Protein AF-A0A5K1F819-F1 (afdb_monomer)

Foldseek 3Di:
DDDDDDDDDDPDDDDDDDDPDDDDPDPPDDDKDKDWDWDDDPDDDIDIDMDMDD

Sequence (54 aa):
YATASVRGRYGGAEGTLNVWQPTLEDDSEMSLSQIWVLNRTPNDFSMSLEAGWM

pLDDT: mean 87.0, std 8.04, range [58.5, 95.25]

Radius of gyration: 15.42 Å; Cα contacts (8 Å, |Δi|>4): 38; chains: 1; bounding box: 36×15×42 Å

Mean predicted aligned error: 5.14 Å

Organism: NCBI:txid210225

Solvent-accessible surface area (backbone atoms only — not comparable to full-atom values): 4191 Å² total; per-residue (Å²): 140,86,88,86,88,86,87,83,91,75,97,73,87,87,83,90,85,86,87,74,84,88,80,70,97,50,94,90,58,85,68,78,48,76,50,78,48,74,48,79,52,98,79,87,60,65,54,74,50,77,53,71,54,112

InterPro domains:
  IPR004314 Neprosin [PS52045] (1-54)

Structure (mmCIF, N/CA/C/O backbone):
data_AF-A0A5K1F819-F1
#
_entry.id   AF-A0A5K1F819-F1
#
loop_
_atom_site.group_PDB
_atom_site.id
_atom_site.type_symbol
_atom_site.label_atom_id
_atom_site.label_alt_id
_atom_site.label_comp_id
_atom_site.label_asym_id
_ato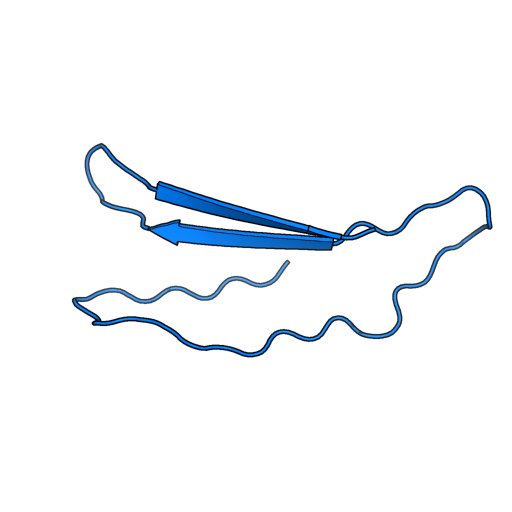m_site.label_entity_id
_atom_site.label_seq_id
_atom_site.pdbx_PDB_ins_code
_atom_site.Cartn_x
_atom_site.Cartn_y
_atom_site.Cartn_z
_atom_site.occupancy
_atom_site.B_iso_or_equiv
_atom_site.auth_seq_id
_atom_site.auth_comp_id
_atom_site.auth_asym_id
_atom_site.auth_atom_id
_atom_site.pdbx_PDB_model_num
ATOM 1 N N . TYR A 1 1 ? 1.465 -6.724 6.208 1.00 75.69 1 TYR A N 1
ATOM 2 C CA . TYR A 1 1 ? 1.800 -5.840 5.074 1.00 75.69 1 TYR A CA 1
ATOM 3 C C . TYR A 1 1 ? 1.721 -6.646 3.787 1.00 75.69 1 TYR A C 1
ATOM 5 O O . TYR A 1 1 ? 1.908 -7.857 3.832 1.00 75.69 1 TYR A O 1
ATOM 13 N N . ALA A 1 2 ? 1.413 -6.000 2.667 1.00 85.88 2 ALA A N 1
ATOM 14 C CA . ALA A 1 2 ? 1.439 -6.618 1.345 1.00 85.88 2 ALA A CA 1
ATOM 15 C C . ALA A 1 2 ? 2.569 -5.989 0.521 1.00 85.88 2 ALA A C 1
ATOM 17 O O . ALA A 1 2 ? 2.900 -4.819 0.712 1.00 85.88 2 ALA A O 1
ATOM 18 N N . THR A 1 3 ? 3.176 -6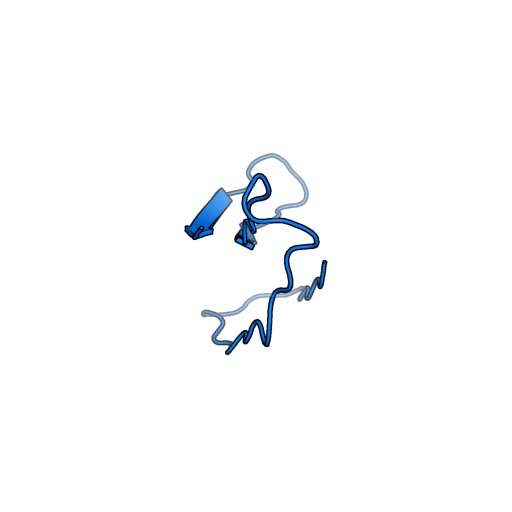.756 -0.383 1.00 89.38 3 THR A N 1
ATOM 19 C CA . THR A 1 3 ? 4.247 -6.259 -1.255 1.00 89.38 3 THR A CA 1
ATOM 20 C C . THR A 1 3 ? 4.075 -6.824 -2.654 1.00 89.38 3 THR A C 1
ATOM 22 O O . THR A 1 3 ? 3.957 -8.033 -2.831 1.00 89.38 3 THR A O 1
ATOM 25 N N . ALA A 1 4 ? 4.094 -5.939 -3.647 1.00 89.62 4 ALA A N 1
ATOM 26 C CA . ALA A 1 4 ? 4.143 -6.284 -5.059 1.00 89.62 4 ALA A CA 1
ATOM 27 C C . ALA A 1 4 ? 5.422 -5.693 -5.662 1.00 89.62 4 ALA A C 1
ATOM 29 O O . ALA A 1 4 ? 5.816 -4.579 -5.320 1.00 89.62 4 ALA A O 1
ATOM 30 N N . SER A 1 5 ? 6.090 -6.442 -6.542 1.00 89.00 5 SER A N 1
ATOM 31 C CA . SER A 1 5 ? 7.303 -5.970 -7.212 1.00 89.00 5 SER A CA 1
ATOM 32 C C . SER A 1 5 ? 7.353 -6.448 -8.654 1.00 89.00 5 SER A C 1
ATOM 34 O O . SER A 1 5 ? 6.969 -7.577 -8.957 1.00 89.00 5 SER A O 1
ATOM 36 N N . VAL A 1 6 ? 7.854 -5.586 -9.531 1.00 89.00 6 VAL A N 1
ATOM 37 C CA . VAL A 1 6 ? 8.082 -5.877 -10.946 1.00 89.00 6 VAL A CA 1
ATOM 38 C C . VAL A 1 6 ? 9.521 -5.531 -11.308 1.00 89.00 6 VAL A C 1
ATOM 40 O O . VAL A 1 6 ? 10.135 -4.654 -10.699 1.00 89.00 6 VAL A O 1
ATOM 43 N N . ARG A 1 7 ? 10.078 -6.230 -12.299 1.00 88.06 7 ARG A N 1
ATOM 44 C CA . ARG A 1 7 ? 11.416 -5.965 -12.849 1.00 88.06 7 ARG A CA 1
ATOM 45 C C . ARG A 1 7 ? 11.304 -5.750 -14.350 1.00 88.06 7 ARG A C 1
ATOM 47 O O . ARG A 1 7 ? 10.570 -6.476 -15.012 1.00 88.06 7 ARG A O 1
ATOM 54 N N . GLY A 1 8 ? 11.995 -4.744 -14.873 1.00 87.25 8 GLY A N 1
ATOM 55 C CA . GLY A 1 8 ? 11.916 -4.352 -16.281 1.00 87.25 8 GLY A CA 1
ATOM 56 C C . GLY A 1 8 ? 11.675 -2.856 -16.455 1.00 87.25 8 GLY A C 1
ATOM 57 O O . GLY A 1 8 ? 11.723 -2.090 -15.494 1.00 87.25 8 GLY A O 1
ATOM 58 N N . ARG A 1 9 ? 11.436 -2.442 -17.701 1.00 88.25 9 ARG A N 1
ATOM 59 C CA . ARG A 1 9 ? 11.176 -1.048 -18.068 1.00 88.25 9 ARG A CA 1
ATOM 60 C C . ARG A 1 9 ? 9.675 -0.847 -18.267 1.00 88.25 9 ARG A C 1
ATOM 62 O O . ARG A 1 9 ? 9.104 -1.439 -19.176 1.00 88.25 9 ARG A O 1
ATOM 69 N N . TYR A 1 10 ? 9.069 0.005 -17.447 1.00 87.50 10 TYR A N 1
ATOM 70 C CA . TYR A 1 10 ? 7.635 0.306 -17.470 1.00 87.50 10 TYR A CA 1
ATOM 71 C C . TYR A 1 10 ? 7.417 1.823 -17.526 1.00 87.50 10 TYR A C 1
ATOM 73 O O . TYR A 1 10 ? 8.251 2.580 -17.036 1.00 87.50 10 TYR A O 1
ATOM 81 N N . GLY A 1 11 ? 6.316 2.267 -18.140 1.00 90.19 11 GLY A N 1
ATOM 82 C CA . GLY A 1 11 ? 5.961 3.692 -18.230 1.00 90.19 11 GLY A CA 1
ATOM 83 C C . GLY A 1 11 ? 5.241 4.243 -16.993 1.00 90.19 11 GLY A C 1
ATOM 84 O O . GLY A 1 11 ? 5.138 5.453 -16.839 1.00 90.19 11 GLY A O 1
ATOM 85 N N . GLY A 1 12 ? 4.751 3.364 -16.119 1.00 86.81 12 GLY A N 1
ATOM 86 C CA . GLY A 1 12 ? 3.991 3.706 -14.922 1.00 86.81 12 GLY A CA 1
ATOM 87 C C . GLY A 1 12 ? 3.353 2.462 -14.306 1.00 86.81 12 GLY A C 1
ATOM 88 O O . GLY A 1 12 ? 3.508 1.357 -14.832 1.00 86.81 12 GLY A O 1
ATOM 89 N N . ALA A 1 13 ? 2.647 2.652 -13.196 1.00 87.19 13 ALA A N 1
ATOM 90 C CA . ALA A 1 13 ? 1.860 1.620 -12.538 1.00 87.19 13 ALA A CA 1
ATOM 91 C C . ALA A 1 13 ? 0.558 2.231 -12.009 1.00 87.19 13 ALA A C 1
ATOM 93 O O . ALA A 1 13 ? 0.553 3.366 -11.538 1.00 87.19 13 ALA A O 1
ATOM 94 N N . GLU A 1 14 ? -0.519 1.456 -12.069 1.00 91.50 14 GLU A N 1
ATOM 95 C CA . GLU A 1 14 ? -1.807 1.771 -11.461 1.00 91.50 14 GLU A CA 1
ATOM 96 C C . GLU A 1 14 ? -2.238 0.568 -10.621 1.00 91.50 14 GLU A C 1
ATOM 98 O O . GLU A 1 14 ? -1.998 -0.584 -10.991 1.00 91.50 14 GLU A O 1
ATOM 103 N N . GLY A 1 15 ? -2.852 0.831 -9.474 1.00 88.94 15 GLY A N 1
ATOM 104 C CA . GLY A 1 15 ? -3.403 -0.208 -8.622 1.00 88.94 15 GLY A CA 1
ATOM 105 C C . GLY A 1 15 ? -4.371 0.377 -7.608 1.00 88.94 15 GLY A C 1
ATOM 106 O O . GLY A 1 15 ? -4.224 1.519 -7.177 1.00 88.94 15 GLY A O 1
ATOM 107 N N . THR A 1 16 ? -5.356 -0.42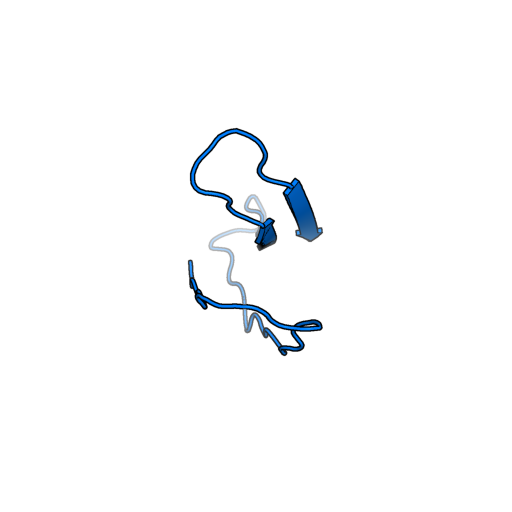4 -7.215 1.00 91.19 16 THR A N 1
ATOM 108 C CA . THR A 1 16 ? -6.312 -0.079 -6.162 1.00 91.19 16 THR A CA 1
ATOM 109 C C . THR A 1 16 ? -5.999 -0.902 -4.922 1.00 91.19 16 THR A C 1
ATOM 111 O O . THR A 1 16 ? -5.949 -2.130 -4.983 1.00 91.19 16 THR A O 1
ATOM 114 N N . LEU A 1 17 ? -5.806 -0.227 -3.792 1.00 88.69 17 LEU A N 1
ATOM 115 C CA . LEU A 1 17 ? -5.641 -0.853 -2.487 1.00 88.69 17 LEU A CA 1
ATOM 116 C C . LEU A 1 17 ? -6.822 -0.463 -1.604 1.00 88.69 17 LEU A C 1
ATOM 118 O O . LEU A 1 17 ? -7.177 0.708 -1.533 1.00 88.69 17 LEU A O 1
ATOM 122 N N . ASN A 1 18 ? -7.410 -1.448 -0.930 1.00 90.69 18 ASN A N 1
ATOM 123 C CA . ASN A 1 18 ? -8.491 -1.227 0.018 1.00 90.69 18 ASN A CA 1
ATOM 124 C C . ASN A 1 18 ? -8.082 -1.769 1.386 1.00 90.69 18 ASN A C 1
ATOM 126 O O . ASN A 1 18 ? -7.564 -2.884 1.482 1.00 90.69 18 ASN A O 1
ATOM 130 N N . VAL A 1 19 ? -8.349 -0.990 2.430 1.00 89.19 19 VAL A N 1
ATOM 131 C CA . VAL A 1 19 ? -8.234 -1.407 3.829 1.00 89.19 19 VAL A CA 1
ATOM 132 C C . VAL A 1 19 ? -9.649 -1.447 4.386 1.00 89.19 19 VAL A C 1
ATOM 134 O O . VAL A 1 19 ? -10.362 -0.448 4.327 1.00 89.19 19 VAL A O 1
ATOM 137 N N . TRP A 1 20 ? -10.074 -2.606 4.880 1.00 90.25 20 TRP A N 1
ATOM 138 C CA . TRP A 1 20 ? -11.442 -2.818 5.346 1.00 90.25 20 TRP A CA 1
ATOM 139 C C . TRP A 1 20 ? -11.462 -3.062 6.844 1.00 90.25 20 TRP A C 1
ATOM 141 O O . TRP A 1 20 ? -10.649 -3.837 7.338 1.00 90.25 20 TRP A O 1
ATOM 151 N N . GLN A 1 21 ? -12.430 -2.435 7.516 1.00 91.69 21 GLN A N 1
ATOM 152 C CA . GLN A 1 21 ? -12.779 -2.691 8.916 1.00 91.69 21 GLN A CA 1
ATOM 153 C C . GLN A 1 21 ? -11.556 -2.764 9.854 1.00 91.69 21 GLN A C 1
ATOM 155 O O . GLN A 1 21 ? -11.347 -3.797 10.488 1.00 91.69 21 GLN A O 1
ATOM 160 N N . PRO A 1 22 ? -10.729 -1.703 9.956 1.00 90.25 22 PRO A N 1
ATOM 161 C CA . PRO A 1 22 ? -9.758 -1.642 11.038 1.00 90.25 22 PRO A CA 1
ATOM 162 C C . PRO A 1 22 ? -10.514 -1.658 12.371 1.00 90.25 22 PRO A C 1
ATOM 164 O O . PRO A 1 22 ? -11.457 -0.890 12.563 1.00 90.25 22 PRO A O 1
ATOM 167 N N . THR A 1 23 ? -10.127 -2.556 13.269 1.00 91.88 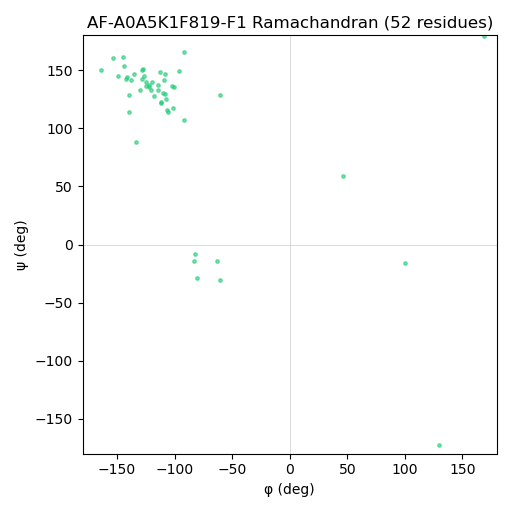23 THR A N 1
ATOM 168 C CA . THR A 1 23 ? -10.713 -2.677 14.605 1.00 91.88 23 THR A CA 1
ATOM 169 C C . THR A 1 23 ? -9.719 -2.199 15.649 1.00 91.88 23 THR A C 1
ATOM 171 O O . THR A 1 23 ? -8.519 -2.440 15.518 1.00 91.88 23 THR A O 1
ATOM 174 N N . LEU A 1 24 ? -10.241 -1.523 16.666 1.00 94.12 24 LEU A N 1
ATOM 175 C CA . LEU A 1 24 ? -9.530 -1.158 17.885 1.00 94.12 24 LEU A CA 1
ATOM 176 C C . LEU A 1 24 ? -10.079 -2.022 19.018 1.00 94.12 24 LEU A C 1
ATOM 178 O O . LEU A 1 24 ? -11.268 -2.353 19.004 1.00 94.12 24 LEU A O 1
ATOM 182 N N . GLU A 1 25 ? -9.235 -2.384 19.975 1.00 92.62 25 GLU A N 1
ATOM 183 C CA . GLU A 1 25 ? -9.654 -3.144 21.154 1.00 92.62 25 GLU A CA 1
ATOM 184 C C . GLU A 1 25 ? -10.302 -2.228 22.209 1.00 92.62 25 GLU A C 1
ATOM 186 O O . GLU A 1 25 ? -11.178 -2.673 22.950 1.00 92.62 25 GLU A O 1
ATOM 191 N N . ASP A 1 26 ? -9.908 -0.948 22.258 1.00 94.56 26 ASP A N 1
ATOM 192 C CA . ASP A 1 26 ? -10.418 0.072 23.186 1.00 94.56 26 ASP A CA 1
ATOM 193 C C . ASP A 1 26 ? -10.295 1.501 22.605 1.00 94.56 26 ASP A C 1
ATOM 195 O O . ASP A 1 26 ? -9.486 1.755 21.710 1.00 94.56 26 ASP A O 1
ATOM 199 N N . ASP A 1 27 ? -11.064 2.453 23.147 1.00 91.50 27 ASP A N 1
ATOM 200 C CA . ASP A 1 27 ? -11.101 3.868 22.726 1.00 91.50 27 ASP A CA 1
ATOM 201 C C . ASP A 1 27 ? -9.769 4.618 22.931 1.00 91.50 27 ASP A C 1
ATOM 203 O O . ASP A 1 27 ? -9.581 5.724 22.416 1.00 91.50 27 ASP A O 1
ATOM 207 N N . SER A 1 28 ? -8.842 4.044 23.699 1.00 95.25 28 SER A N 1
ATOM 208 C CA . SER A 1 28 ? -7.486 4.570 23.880 1.00 95.25 28 SER A CA 1
ATOM 209 C C . SER A 1 28 ? -6.503 4.189 22.763 1.00 95.25 28 SER A C 1
ATOM 211 O O . SER A 1 28 ? -5.382 4.711 22.738 1.00 95.25 28 SER A O 1
ATOM 213 N N . GLU A 1 29 ? -6.891 3.308 21.836 1.00 94.94 29 GLU A N 1
ATOM 214 C CA . GLU A 1 29 ? -6.044 2.852 20.730 1.00 94.94 29 GLU A CA 1
ATOM 215 C C . GLU A 1 29 ? -6.211 3.689 19.449 1.00 94.94 29 GLU A C 1
ATOM 217 O O . GLU A 1 29 ? -7.145 4.471 19.289 1.00 94.94 29 GLU A O 1
ATOM 222 N N . MET A 1 30 ? -5.280 3.526 18.502 1.00 91.69 30 MET A N 1
ATOM 223 C CA . MET A 1 30 ? -5.336 4.176 17.190 1.00 91.69 30 MET A CA 1
ATOM 224 C C . MET A 1 30 ? -4.989 3.191 16.074 1.00 91.69 30 MET A C 1
ATOM 226 O O . MET A 1 30 ? -4.136 2.318 16.245 1.00 91.69 30 MET A O 1
ATOM 230 N N . SER A 1 31 ? -5.606 3.370 14.905 1.00 92.00 31 SER A N 1
ATOM 231 C CA . SER A 1 31 ? -5.234 2.656 13.686 1.00 92.00 31 SER A CA 1
ATOM 232 C C . SER A 1 31 ? -4.426 3.585 12.791 1.00 92.00 31 SER A C 1
ATOM 234 O O . SER A 1 31 ? -4.766 4.750 12.630 1.00 92.00 31 SER A O 1
ATOM 236 N N . LEU A 1 32 ? -3.340 3.077 12.218 1.00 91.81 32 LEU A N 1
ATOM 237 C CA . LEU A 1 32 ? -2.487 3.821 11.299 1.00 91.81 32 LEU A CA 1
ATOM 238 C C . LEU A 1 32 ? -2.256 2.979 10.056 1.00 91.81 32 LEU A C 1
ATOM 240 O O . LEU A 1 32 ? -1.928 1.793 10.139 1.00 91.81 32 LEU A O 1
ATOM 244 N N . SER A 1 33 ? -2.415 3.599 8.895 1.00 91.88 33 SER A N 1
ATOM 245 C CA . SER A 1 33 ? -2.209 2.963 7.600 1.00 91.88 33 SER A CA 1
ATOM 246 C C . SER A 1 33 ? -1.242 3.773 6.754 1.00 91.88 33 SER A C 1
ATOM 248 O O . SER A 1 33 ? -1.208 5.000 6.807 1.00 91.88 33 SER A O 1
ATOM 250 N N . GLN A 1 34 ? -0.440 3.067 5.963 1.00 93.31 34 GLN A N 1
ATOM 251 C CA . GLN A 1 34 ? 0.648 3.652 5.194 1.00 93.31 34 GLN A CA 1
ATOM 252 C C . GLN A 1 34 ? 0.877 2.863 3.907 1.00 93.31 34 GLN A C 1
ATOM 254 O O . GLN A 1 34 ? 0.767 1.633 3.885 1.00 93.31 34 GL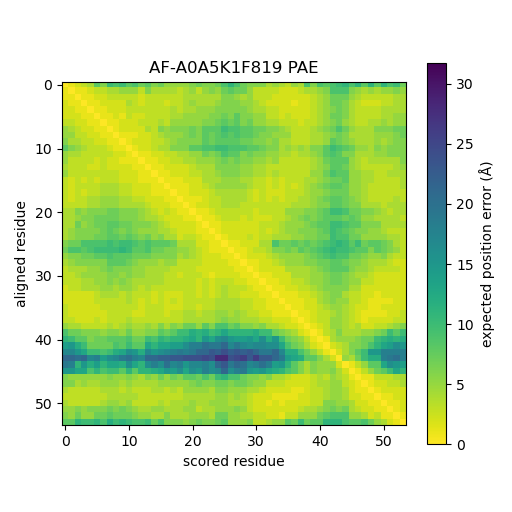N A O 1
ATOM 259 N N . ILE A 1 35 ? 1.246 3.572 2.844 1.00 92.81 35 ILE A N 1
ATOM 260 C CA . ILE A 1 35 ? 1.701 3.002 1.577 1.00 92.81 35 ILE A CA 1
ATOM 261 C C . ILE A 1 35 ? 3.079 3.574 1.241 1.00 92.81 35 ILE A C 1
ATOM 263 O O . ILE A 1 35 ? 3.317 4.773 1.380 1.00 92.81 35 ILE A O 1
ATOM 267 N N . TRP A 1 36 ? 3.952 2.702 0.733 1.00 91.81 36 TRP A N 1
ATOM 268 C CA . TRP A 1 36 ? 5.252 3.057 0.172 1.00 91.81 36 TRP A CA 1
ATOM 269 C C . TRP A 1 36 ? 5.306 2.670 -1.300 1.00 91.81 36 TRP A C 1
ATOM 271 O O . TRP A 1 36 ? 5.084 1.508 -1.651 1.00 91.81 36 TRP A O 1
ATOM 281 N N . VAL A 1 37 ? 5.671 3.617 -2.156 1.00 90.31 37 VAL A N 1
ATOM 282 C CA . VAL A 1 37 ? 6.046 3.342 -3.545 1.00 90.31 37 VAL A CA 1
ATOM 283 C C . VAL A 1 37 ? 7.551 3.505 -3.657 1.00 90.31 37 VAL A C 1
ATOM 285 O O . VAL A 1 37 ? 8.072 4.598 -3.454 1.00 90.31 37 VAL A O 1
ATOM 288 N N . LEU A 1 38 ? 8.245 2.410 -3.966 1.00 88.44 38 LEU A N 1
ATOM 289 C CA . LEU A 1 38 ? 9.703 2.365 -4.033 1.00 88.44 38 LEU A CA 1
ATOM 290 C C . LEU A 1 38 ? 10.161 2.163 -5.476 1.00 88.44 38 LEU A C 1
ATOM 292 O O . LEU A 1 38 ? 9.849 1.146 -6.098 1.00 88.44 38 LEU A O 1
ATOM 296 N N . ASN A 1 39 ? 10.974 3.084 -5.983 1.00 85.81 39 ASN A N 1
ATOM 297 C CA . ASN A 1 39 ? 11.826 2.821 -7.135 1.00 85.81 39 ASN A CA 1
ATOM 298 C C . ASN A 1 39 ? 13.173 2.334 -6.605 1.00 85.81 39 ASN A C 1
ATOM 300 O O . ASN A 1 39 ? 13.913 3.127 -6.032 1.00 85.81 39 ASN A O 1
ATOM 304 N N . ARG A 1 40 ? 13.473 1.038 -6.753 1.00 75.94 40 ARG A N 1
ATOM 305 C CA . ARG A 1 40 ? 14.731 0.446 -6.284 1.00 75.94 40 ARG A CA 1
ATOM 306 C C . ARG A 1 40 ? 15.648 0.151 -7.464 1.00 75.94 40 ARG A C 1
ATOM 308 O O . ARG A 1 40 ? 15.358 -0.734 -8.268 1.00 75.94 40 ARG A O 1
ATOM 315 N N . THR A 1 41 ? 16.776 0.848 -7.529 1.00 71.94 41 THR A N 1
ATOM 316 C CA . THR A 1 41 ? 17.869 0.522 -8.452 1.00 71.94 41 THR A CA 1
ATOM 317 C C . THR A 1 41 ? 18.932 -0.319 -7.729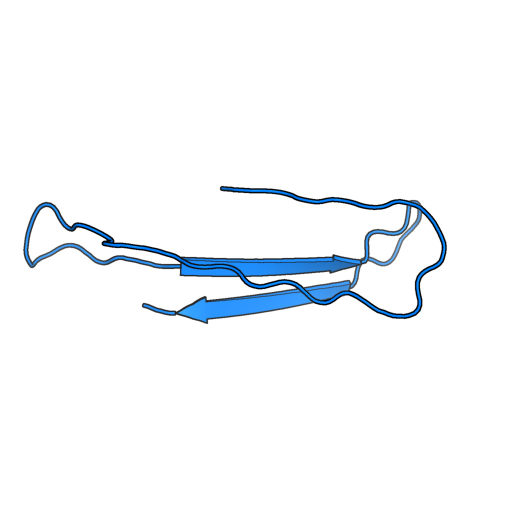 1.00 71.94 41 THR A C 1
ATOM 319 O O . THR A 1 41 ? 19.081 -0.184 -6.513 1.00 71.94 41 THR A O 1
ATOM 322 N N . PRO A 1 42 ? 19.652 -1.225 -8.420 1.00 68.81 42 PRO A N 1
ATOM 323 C CA . PRO A 1 42 ? 20.686 -2.047 -7.784 1.00 68.81 42 PRO A CA 1
ATOM 324 C C . PRO A 1 42 ? 21.838 -1.239 -7.168 1.00 68.81 42 PRO A C 1
ATOM 326 O O . PRO A 1 42 ? 22.392 -1.676 -6.166 1.00 68.81 42 PRO A O 1
ATOM 329 N N . ASN A 1 43 ? 22.163 -0.070 -7.737 1.00 67.38 43 ASN A N 1
ATOM 330 C CA . ASN A 1 43 ? 23.354 0.709 -7.397 1.00 67.38 43 ASN A CA 1
ATOM 331 C C . ASN A 1 43 ? 23.001 2.199 -7.200 1.00 67.38 43 ASN A C 1
ATOM 333 O O . ASN A 1 43 ? 23.096 2.986 -8.131 1.00 67.38 43 ASN A O 1
ATOM 337 N N . ASP A 1 44 ? 22.633 2.573 -5.978 1.00 62.84 44 ASP A N 1
ATOM 338 C CA . ASP A 1 44 ? 22.838 3.917 -5.404 1.00 62.84 44 ASP A CA 1
ATOM 339 C C . ASP A 1 44 ? 21.711 4.950 -5.349 1.00 62.84 44 ASP A C 1
ATOM 341 O O . ASP A 1 44 ? 21.818 5.831 -4.502 1.00 62.84 44 ASP A O 1
ATOM 345 N N . PHE A 1 45 ? 20.585 4.847 -6.064 1.00 58.50 45 PHE A N 1
ATOM 346 C CA . PHE A 1 45 ? 19.478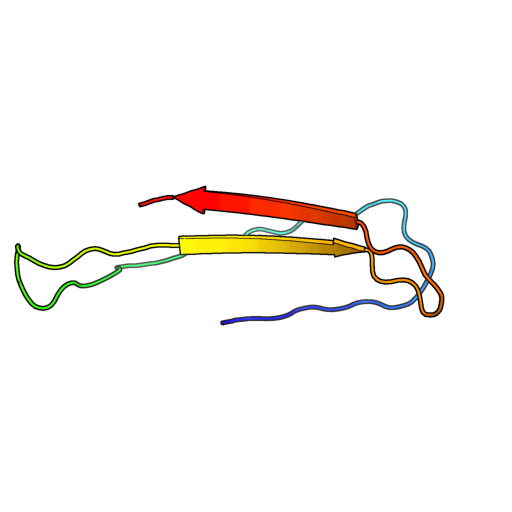 5.787 -5.799 1.00 58.50 45 PHE A CA 1
ATOM 347 C C . PHE A 1 45 ? 18.121 5.107 -5.830 1.00 58.50 45 PHE A C 1
ATOM 349 O O . PHE A 1 45 ? 17.659 4.626 -6.867 1.00 58.50 45 PHE A O 1
ATOM 356 N N . SER A 1 46 ? 17.482 5.068 -4.660 1.00 76.06 46 SER A N 1
ATOM 357 C CA . SER A 1 46 ? 16.085 4.680 -4.535 1.00 76.06 46 SER A CA 1
ATOM 358 C C . SER A 1 46 ? 15.256 5.907 -4.199 1.00 76.06 46 SER A C 1
ATOM 360 O O . SER A 1 46 ? 15.597 6.654 -3.286 1.00 76.06 46 SER A O 1
ATOM 362 N N . MET A 1 47 ? 14.186 6.126 -4.953 1.00 81.31 47 MET A N 1
ATOM 363 C CA . MET A 1 47 ? 13.206 7.163 -4.643 1.00 81.31 47 MET A C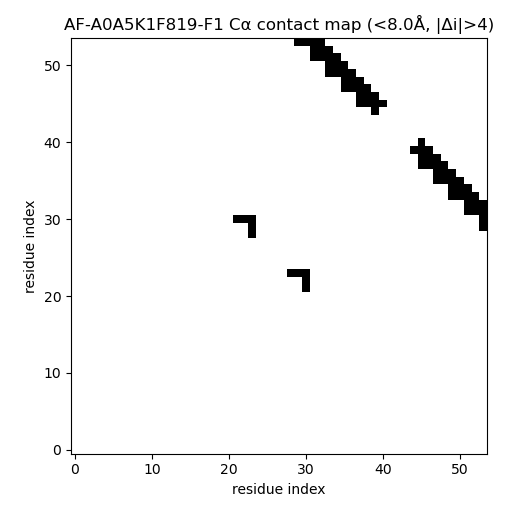A 1
ATOM 364 C C . MET A 1 47 ? 12.015 6.496 -3.974 1.00 81.31 47 MET A C 1
ATOM 366 O O . MET A 1 47 ? 11.552 5.450 -4.440 1.00 81.31 47 MET A O 1
ATOM 370 N N . SER A 1 48 ? 11.525 7.102 -2.900 1.00 88.00 48 SER A N 1
ATOM 371 C CA . SER A 1 48 ? 10.331 6.649 -2.201 1.00 88.00 48 SER A CA 1
ATOM 372 C C . SER A 1 48 ? 9.287 7.753 -2.157 1.00 88.00 48 SER A C 1
ATOM 374 O O . SER A 1 48 ? 9.610 8.903 -1.865 1.00 88.00 48 SER A O 1
ATOM 376 N N . LEU A 1 49 ? 8.036 7.381 -2.405 1.00 89.88 49 LEU A N 1
ATOM 377 C CA . LEU A 1 49 ? 6.874 8.176 -2.031 1.00 89.88 49 LEU A CA 1
ATOM 378 C C . LEU A 1 49 ? 6.153 7.452 -0.900 1.00 89.88 49 LEU A C 1
ATOM 380 O O . LEU A 1 49 ? 5.882 6.254 -1.000 1.00 89.88 49 LEU A O 1
ATOM 384 N N . GLU A 1 50 ? 5.861 8.194 0.157 1.00 93.06 50 GLU A N 1
ATOM 385 C CA . GLU A 1 50 ? 5.162 7.711 1.334 1.00 93.06 50 GLU A CA 1
ATOM 386 C C . GLU A 1 50 ? 3.889 8.532 1.521 1.00 93.06 50 GLU A C 1
ATOM 388 O O . GLU A 1 50 ? 3.907 9.761 1.429 1.00 93.06 50 GLU A O 1
ATOM 393 N N . ALA A 1 51 ? 2.784 7.841 1.765 1.00 91.19 51 ALA A N 1
ATOM 394 C CA . ALA A 1 51 ? 1.523 8.451 2.149 1.00 91.19 51 ALA A CA 1
ATOM 395 C C . ALA A 1 51 ? 0.895 7.617 3.263 1.00 91.19 51 ALA A C 1
ATOM 397 O O . ALA A 1 51 ? 0.963 6.385 3.231 1.00 91.19 51 ALA A O 1
ATOM 398 N N . GLY A 1 52 ? 0.274 8.282 4.232 1.00 90.69 52 GLY A N 1
ATOM 399 C CA . GLY A 1 52 ? -0.374 7.625 5.357 1.00 90.69 52 GLY A CA 1
ATOM 400 C C . GLY A 1 52 ? -1.636 8.342 5.805 1.00 90.69 52 GLY A C 1
ATOM 401 O O . GLY A 1 52 ? -1.858 9.506 5.467 1.00 90.69 52 GLY A O 1
ATOM 402 N N . TRP A 1 53 ? -2.461 7.612 6.546 1.00 88.00 53 TRP A N 1
ATOM 403 C CA . TRP A 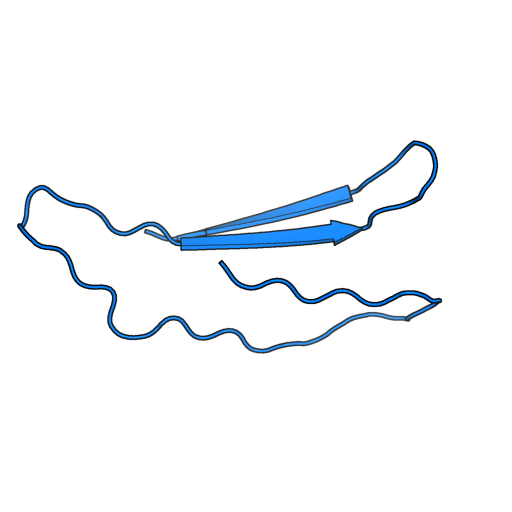1 53 ? -3.693 8.092 7.158 1.00 88.00 53 TRP A CA 1
ATOM 404 C C . TRP A 1 53 ? -3.905 7.428 8.525 1.00 88.00 53 TRP A C 1
ATOM 406 O O . TRP A 1 53 ? -3.393 6.333 8.780 1.00 88.00 53 TRP A O 1
ATOM 416 N N . MET A 1 54 ? -4.635 8.134 9.389 1.00 83.44 54 MET A N 1
ATOM 417 C CA . MET A 1 54 ? -5.103 7.697 10.707 1.00 83.44 54 MET A CA 1
ATOM 418 C C . MET A 1 54 ? -6.627 7.635 10.674 1.00 83.44 54 MET A C 1
ATOM 420 O O . MET A 1 54 ? -7.213 8.566 10.071 1.00 83.44 54 MET A O 1
#

Secondary structure (DSSP, 8-state):
-------S--S-------------SSTT----EEEEEEE--SSS--EEEEEEE-